Protein AF-A0A095C2I0-F1 (afdb_monomer_lite)

pLDDT: mean 87.04, std 10.96, range [41.22, 97.25]

Structure (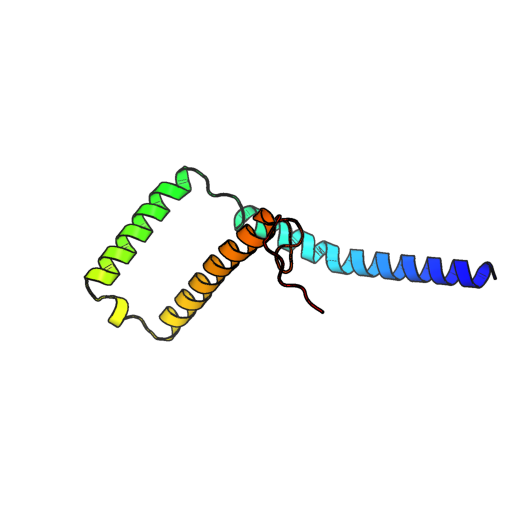mmCIF, N/CA/C/O backbone):
data_AF-A0A095C2I0-F1
#
_entry.id   AF-A0A095C2I0-F1
#
loop_
_atom_site.group_PDB
_atom_site.id
_atom_site.type_symbol
_atom_site.label_atom_id
_atom_site.label_alt_id
_atom_site.label_comp_id
_atom_site.label_asym_id
_atom_site.label_entity_id
_atom_site.label_seq_id
_atom_site.pdbx_PDB_ins_code
_atom_site.Cartn_x
_atom_site.Cartn_y
_atom_site.Cartn_z
_atom_site.occupancy
_atom_site.B_iso_or_equiv
_atom_site.auth_seq_id
_atom_site.auth_comp_id
_atom_site.auth_asym_id
_atom_site.auth_atom_id
_atom_site.pdbx_PDB_model_num
ATOM 1 N N . MET A 1 1 ? 21.362 -0.926 -45.936 1.00 62.47 1 MET A N 1
ATOM 2 C CA . MET A 1 1 ? 20.697 -1.674 -44.837 1.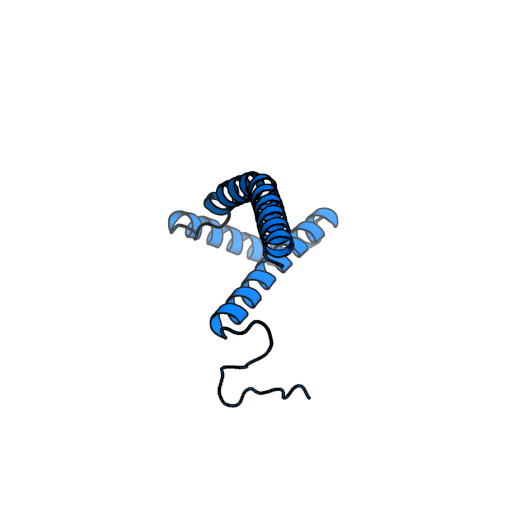00 62.47 1 MET A CA 1
ATOM 3 C C . MET A 1 1 ? 21.173 -1.184 -43.466 1.00 62.47 1 MET A C 1
ATOM 5 O O . MET A 1 1 ? 20.328 -0.921 -42.619 1.00 62.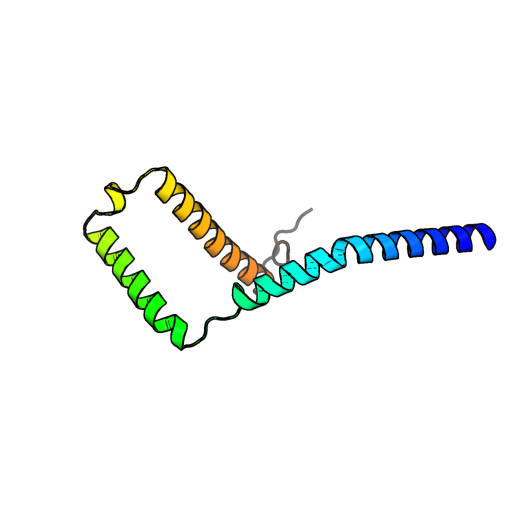47 1 MET A O 1
ATOM 9 N N . ALA A 1 2 ? 22.480 -0.952 -43.284 1.00 72.69 2 ALA A N 1
ATOM 10 C CA . ALA A 1 2 ? 23.064 -0.370 -42.069 1.00 72.69 2 ALA A CA 1
ATOM 11 C C . ALA A 1 2 ? 22.427 0.971 -41.630 1.00 72.69 2 ALA A C 1
ATOM 13 O O . ALA A 1 2 ? 22.101 1.123 -40.458 1.00 72.69 2 ALA A O 1
ATOM 14 N N . ASP A 1 3 ? 22.125 1.890 -42.557 1.00 80.25 3 ASP A N 1
ATOM 15 C CA . ASP A 1 3 ? 21.554 3.210 -42.212 1.00 80.25 3 ASP A CA 1
ATOM 16 C C . ASP A 1 3 ? 20.120 3.176 -41.668 1.00 80.25 3 ASP A C 1
ATOM 18 O O . ASP A 1 3 ? 19.700 4.057 -40.917 1.00 80.25 3 ASP A O 1
ATOM 22 N N . ARG A 1 4 ? 19.322 2.170 -42.050 1.00 81.94 4 ARG A N 1
ATOM 23 C CA . ARG A 1 4 ? 17.971 2.004 -41.487 1.00 81.94 4 ARG A CA 1
ATOM 24 C C . ARG A 1 4 ? 18.049 1.433 -40.074 1.00 81.94 4 ARG A C 1
ATOM 26 O O . ARG A 1 4 ? 17.312 1.881 -39.203 1.00 81.94 4 ARG A O 1
ATOM 33 N N . LEU A 1 5 ? 18.980 0.506 -39.846 1.00 86.44 5 LEU A N 1
ATOM 34 C CA . LEU A 1 5 ? 19.269 -0.063 -38.530 1.00 86.44 5 LEU A CA 1
ATOM 35 C C . LEU A 1 5 ? 19.747 1.009 -37.544 1.00 86.44 5 LEU A C 1
ATOM 37 O O . LEU A 1 5 ? 19.198 1.112 -36.450 1.00 86.44 5 LEU A O 1
ATOM 41 N N . THR A 1 6 ? 20.686 1.869 -37.942 1.00 86.50 6 THR A N 1
ATOM 42 C CA . THR A 1 6 ? 21.167 2.964 -37.082 1.00 86.50 6 THR A CA 1
ATOM 43 C C . THR A 1 6 ? 20.071 3.980 -36.765 1.00 86.50 6 THR A C 1
ATOM 45 O O . THR A 1 6 ? 19.982 4.446 -35.632 1.00 86.50 6 THR A O 1
ATOM 48 N N . ARG A 1 7 ? 19.169 4.286 -37.709 1.00 84.75 7 ARG A N 1
ATOM 49 C CA . ARG A 1 7 ? 17.996 5.141 -37.441 1.00 84.75 7 ARG A CA 1
ATOM 50 C C . ARG A 1 7 ? 17.033 4.525 -36.430 1.00 84.75 7 ARG A C 1
ATOM 52 O O . ARG A 1 7 ? 16.580 5.241 -35.544 1.00 84.75 7 ARG A O 1
ATOM 59 N N . VAL A 1 8 ? 16.738 3.230 -36.535 1.00 90.00 8 VAL A N 1
ATOM 60 C CA . VAL A 1 8 ? 15.871 2.533 -35.569 1.00 90.00 8 VAL A CA 1
ATOM 61 C C . VAL A 1 8 ? 16.514 2.510 -34.185 1.00 90.00 8 VAL A C 1
ATOM 63 O O . VAL A 1 8 ? 15.842 2.822 -33.208 1.00 90.00 8 VAL A O 1
ATOM 66 N N . ILE A 1 9 ? 17.817 2.236 -34.098 1.00 90.06 9 ILE A N 1
ATOM 67 C CA . ILE A 1 9 ? 18.562 2.267 -32.831 1.00 90.06 9 ILE A CA 1
ATOM 68 C C . ILE A 1 9 ? 18.540 3.677 -32.220 1.00 90.06 9 ILE A C 1
ATOM 70 O O . ILE A 1 9 ? 18.263 3.825 -31.032 1.00 90.06 9 ILE A O 1
ATOM 74 N N . ASN A 1 10 ? 18.746 4.717 -33.031 1.00 91.19 10 ASN A N 1
ATOM 75 C CA . ASN A 1 10 ? 18.705 6.110 -32.580 1.00 91.19 10 ASN A CA 1
ATOM 76 C C . ASN A 1 10 ? 17.297 6.581 -32.183 1.00 91.19 10 ASN A C 1
ATOM 78 O O . ASN A 1 10 ? 17.151 7.448 -31.327 1.00 91.19 10 ASN A O 1
ATOM 82 N N . LEU A 1 11 ? 16.248 6.046 -32.806 1.00 89.81 11 LEU A N 1
ATOM 83 C CA . LEU A 1 11 ? 14.868 6.310 -32.399 1.00 89.81 11 LEU A CA 1
ATOM 84 C C . LEU A 1 11 ? 14.533 5.575 -31.101 1.00 89.81 11 LEU A C 1
ATOM 86 O O . LEU A 1 11 ? 13.972 6.181 -30.195 1.00 89.81 11 LEU A O 1
ATOM 90 N N . ALA A 1 12 ? 14.933 4.310 -30.975 1.00 89.94 12 ALA A N 1
ATOM 91 C CA . ALA A 1 12 ? 14.749 3.528 -29.758 1.00 89.94 12 ALA A CA 1
ATOM 92 C C . ALA A 1 12 ? 15.474 4.162 -28.562 1.00 89.94 12 ALA A C 1
ATOM 94 O O . ALA A 1 12 ? 14.892 4.249 -27.483 1.00 89.94 12 ALA A O 1
ATOM 95 N N . SER A 1 13 ? 16.697 4.667 -28.755 1.00 89.06 13 SER A N 1
ATOM 96 C CA . SER A 1 13 ? 17.449 5.363 -27.704 1.00 89.06 13 SER A CA 1
ATOM 97 C C . SER A 1 13 ? 16.828 6.709 -27.318 1.00 89.06 13 SER A C 1
ATOM 99 O O . SER A 1 13 ? 16.822 7.070 -26.144 1.00 89.06 13 SER A O 1
ATOM 101 N N . LYS A 1 14 ? 16.243 7.443 -28.272 1.00 90.62 14 LYS A N 1
ATOM 102 C CA . LYS A 1 14 ? 15.495 8.676 -27.979 1.00 90.62 14 LYS A CA 1
ATOM 103 C C . LYS A 1 14 ? 14.200 8.402 -27.220 1.00 90.62 14 LYS A C 1
ATOM 105 O O . LYS A 1 14 ? 13.894 9.117 -26.272 1.00 90.62 14 LYS A O 1
ATOM 110 N N . VAL A 1 15 ? 13.456 7.366 -27.610 1.00 92.69 15 VAL A N 1
ATOM 111 C CA . VAL A 1 15 ? 12.221 6.967 -26.920 1.00 92.69 15 VAL A CA 1
ATOM 112 C C . VAL A 1 15 ? 12.534 6.464 -25.513 1.00 92.69 15 VAL A C 1
ATOM 114 O O . VAL A 1 15 ? 11.858 6.864 -24.570 1.00 92.69 15 VAL A O 1
ATOM 117 N N . SER A 1 16 ? 13.577 5.650 -25.335 1.00 89.94 16 SER A N 1
ATOM 118 C CA . SER A 1 16 ? 13.970 5.186 -24.003 1.00 89.94 16 SER A CA 1
ATOM 119 C C . SER A 1 16 ? 14.444 6.337 -23.116 1.00 89.94 16 SER A C 1
ATOM 121 O O . SER A 1 16 ? 14.025 6.413 -21.963 1.00 89.94 16 SER A O 1
ATOM 123 N N . ALA A 1 17 ? 15.232 7.275 -23.650 1.00 90.31 17 ALA A N 1
ATOM 124 C CA . ALA A 1 17 ? 15.639 8.474 -22.922 1.00 90.31 17 ALA A CA 1
ATOM 125 C C . ALA A 1 17 ? 14.430 9.325 -22.503 1.00 90.31 17 ALA A C 1
ATOM 127 O O . ALA A 1 17 ? 14.358 9.745 -21.351 1.00 90.31 17 ALA A O 1
ATOM 128 N N . PHE A 1 18 ? 13.453 9.512 -23.394 1.00 92.19 18 PHE A N 1
ATOM 129 C CA . PHE A 1 18 ? 12.219 10.238 -23.090 1.00 92.19 18 PHE A CA 1
ATOM 130 C C . PHE A 1 18 ? 11.394 9.546 -21.995 1.00 92.19 18 PHE A C 1
ATOM 132 O O . PHE A 1 18 ? 10.996 10.182 -21.022 1.00 92.19 18 PHE A O 1
ATOM 139 N N . VAL A 1 19 ? 11.198 8.227 -22.095 1.00 92.44 19 VAL A N 1
ATOM 140 C CA . VAL A 1 19 ? 10.485 7.449 -21.069 1.00 92.44 19 VAL A CA 1
ATOM 141 C C . VAL A 1 19 ? 11.198 7.542 -19.724 1.00 92.44 19 VAL A C 1
ATOM 143 O O . VAL A 1 19 ? 10.545 7.749 -18.703 1.00 92.44 19 VAL A O 1
ATOM 146 N N . ILE A 1 20 ? 12.527 7.425 -19.692 1.00 92.00 20 ILE A N 1
ATOM 147 C CA . ILE A 1 20 ? 13.300 7.550 -18.451 1.00 92.00 20 ILE A CA 1
ATO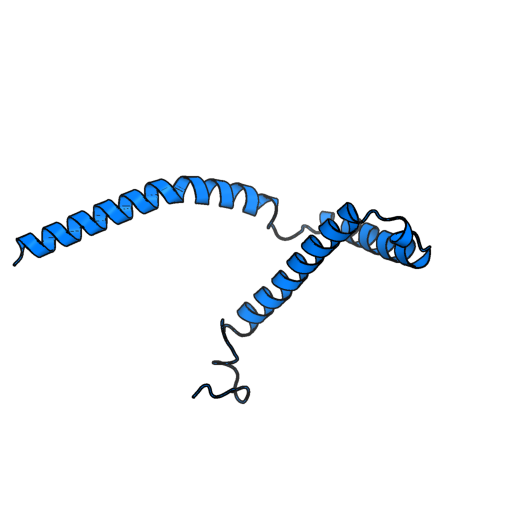M 148 C C . ILE A 1 20 ? 13.154 8.960 -17.868 1.00 92.00 20 ILE A C 1
ATOM 150 O O . ILE A 1 20 ? 12.923 9.091 -16.668 1.00 92.00 20 ILE A O 1
ATOM 154 N N . GLN A 1 21 ? 13.232 10.007 -18.692 1.00 91.88 21 GLN A N 1
ATOM 155 C CA . GLN A 1 21 ? 13.067 11.389 -18.233 1.00 91.88 21 GLN A CA 1
ATOM 156 C C . GLN A 1 21 ? 11.676 11.656 -17.641 1.00 91.88 21 GLN A C 1
ATOM 158 O O . GLN A 1 21 ? 11.581 12.302 -16.601 1.00 91.88 21 GLN A O 1
ATOM 163 N N . GLU A 1 22 ? 10.617 11.101 -18.232 1.00 92.69 22 GLU A N 1
ATOM 164 C CA . GLU A 1 22 ? 9.240 11.269 -17.746 1.00 92.69 22 GLU A CA 1
ATOM 165 C C . GLU A 1 22 ? 8.918 10.423 -16.506 1.00 92.69 22 GLU A C 1
ATOM 167 O O . GLU A 1 22 ? 8.199 10.856 -15.598 1.00 92.69 22 GLU A O 1
ATOM 172 N N . THR A 1 23 ? 9.429 9.191 -16.459 1.00 93.62 23 THR A N 1
ATOM 173 C CA . THR A 1 23 ? 9.137 8.238 -15.376 1.00 93.62 23 THR A CA 1
ATOM 174 C C . THR A 1 23 ? 10.002 8.466 -14.145 1.00 93.62 23 THR A C 1
ATOM 176 O O . THR A 1 23 ? 9.506 8.308 -13.029 1.00 93.62 23 THR A O 1
ATOM 179 N N . SER A 1 24 ? 11.258 8.889 -14.313 1.00 92.69 24 SER A N 1
ATOM 180 C CA . SER A 1 24 ? 12.205 9.115 -13.216 1.00 92.69 24 SER A CA 1
ATOM 181 C C . SER A 1 24 ? 11.645 10.000 -12.090 1.00 92.69 24 SER A C 1
ATOM 183 O O . SER A 1 24 ? 11.590 9.527 -10.951 1.00 92.69 24 SER A O 1
ATOM 185 N N . PRO A 1 25 ? 11.119 11.219 -12.342 1.00 94.06 25 PRO A N 1
ATOM 186 C CA . PRO A 1 25 ? 10.591 12.061 -11.267 1.00 94.06 25 PRO A CA 1
ATOM 187 C C . PRO A 1 25 ? 9.365 11.448 -10.573 1.00 94.06 25 PRO A C 1
ATOM 189 O O . PRO A 1 25 ? 9.168 11.651 -9.375 1.00 94.06 25 PRO A O 1
ATOM 192 N N . ARG A 1 26 ? 8.548 10.668 -11.293 1.00 93.81 26 ARG A N 1
ATOM 193 C CA . ARG A 1 26 ? 7.366 9.992 -10.729 1.00 93.81 26 ARG A CA 1
ATOM 194 C C . ARG A 1 26 ? 7.773 8.822 -9.837 1.00 93.81 26 ARG A C 1
ATOM 196 O O . ARG A 1 26 ? 7.211 8.659 -8.759 1.00 93.81 26 ARG A O 1
ATOM 203 N N . LEU A 1 27 ? 8.782 8.057 -10.250 1.00 93.50 27 LEU A N 1
ATOM 204 C CA . LEU A 1 27 ? 9.344 6.959 -9.464 1.00 93.50 27 LEU A CA 1
ATOM 205 C C . LEU A 1 27 ? 10.068 7.460 -8.214 1.00 93.50 27 LEU A C 1
ATOM 207 O O . LEU A 1 27 ? 9.966 6.822 -7.169 1.00 93.50 27 LEU A O 1
ATOM 211 N N . ILE A 1 28 ? 10.757 8.602 -8.291 1.00 94.81 28 ILE A N 1
ATOM 212 C CA . ILE A 1 28 ? 11.390 9.228 -7.122 1.00 94.81 28 ILE A CA 1
ATOM 213 C C . ILE A 1 28 ? 10.326 9.607 -6.089 1.00 94.81 28 ILE A C 1
ATOM 215 O O . ILE A 1 28 ? 10.444 9.200 -4.935 1.00 94.81 28 ILE A O 1
ATOM 219 N N . LYS A 1 29 ? 9.254 10.292 -6.512 1.00 94.94 29 LYS A N 1
ATOM 220 C CA . LYS A 1 29 ? 8.130 10.633 -5.624 1.00 94.94 29 LYS A CA 1
ATOM 221 C C . LYS A 1 29 ? 7.450 9.391 -5.052 1.00 94.94 29 LYS A C 1
ATOM 223 O O . LYS A 1 29 ? 7.215 9.319 -3.853 1.00 94.94 29 LYS A O 1
ATOM 228 N N . PHE A 1 30 ? 7.179 8.388 -5.889 1.00 93.44 30 PHE A N 1
ATOM 229 C CA . PHE A 1 30 ? 6.618 7.117 -5.427 1.00 93.44 30 PHE A CA 1
ATOM 230 C C . PHE A 1 30 ? 7.508 6.469 -4.363 1.00 93.44 30 PHE A C 1
ATOM 232 O O . PHE A 1 30 ? 7.014 6.049 -3.324 1.00 93.44 30 PHE A O 1
ATOM 239 N N . ARG A 1 31 ? 8.825 6.426 -4.590 1.00 94.38 31 ARG A N 1
ATOM 240 C CA . ARG A 1 31 ? 9.788 5.854 -3.645 1.00 94.38 31 ARG A CA 1
ATOM 241 C C . ARG A 1 31 ? 9.828 6.620 -2.324 1.00 94.38 31 ARG A C 1
ATOM 243 O O . ARG A 1 31 ? 9.993 5.991 -1.282 1.00 94.38 31 ARG A O 1
ATOM 250 N N . GLU A 1 32 ? 9.712 7.942 -2.366 1.00 94.69 32 GLU A N 1
ATOM 251 C CA . GLU A 1 32 ? 9.673 8.791 -1.176 1.00 94.69 32 GLU A CA 1
ATOM 252 C C . GLU A 1 32 ? 8.478 8.438 -0.281 1.00 94.69 32 GLU A C 1
ATOM 254 O O . GLU A 1 32 ? 8.681 8.081 0.881 1.00 94.69 32 GLU A O 1
ATOM 259 N N . TYR A 1 33 ? 7.262 8.415 -0.837 1.00 94.81 33 TYR A N 1
ATOM 260 C CA . TYR A 1 33 ? 6.053 8.048 -0.088 1.00 94.81 33 TYR A CA 1
ATOM 261 C C . TYR A 1 33 ? 6.046 6.574 0.324 1.00 94.81 33 TYR A C 1
ATOM 263 O O . TYR A 1 33 ? 5.809 6.257 1.489 1.00 94.81 33 TYR A O 1
ATOM 271 N N . ALA A 1 34 ? 6.417 5.666 -0.585 1.00 92.69 34 ALA A N 1
ATOM 272 C CA . ALA A 1 34 ? 6.487 4.235 -0.299 1.00 92.69 34 ALA A CA 1
ATOM 273 C C . ALA A 1 34 ? 7.439 3.921 0.865 1.00 92.69 34 ALA A C 1
ATOM 275 O O . ALA A 1 34 ? 7.185 3.005 1.643 1.00 92.69 34 ALA A O 1
ATOM 276 N N . ARG A 1 35 ? 8.525 4.687 1.030 1.00 91.50 35 ARG A N 1
ATOM 277 C CA . ARG A 1 35 ? 9.471 4.488 2.136 1.00 91.50 35 ARG A CA 1
ATOM 278 C C . ARG A 1 35 ? 8.868 4.811 3.503 1.00 91.50 35 ARG A C 1
ATOM 280 O O . ARG A 1 35 ? 9.314 4.240 4.495 1.00 91.50 35 ARG A O 1
ATOM 287 N N . VAL A 1 36 ? 7.912 5.731 3.569 1.00 91.00 36 VAL A N 1
ATOM 288 C CA . VAL A 1 36 ? 7.290 6.149 4.831 1.00 91.00 36 VAL A CA 1
ATOM 289 C C . VAL A 1 36 ? 6.018 5.350 5.102 1.00 91.00 36 VAL A C 1
ATOM 291 O O . VAL A 1 36 ? 5.828 4.894 6.228 1.00 91.00 36 VAL A O 1
ATOM 294 N N . GLU A 1 37 ? 5.190 5.141 4.081 1.00 91.12 37 GLU A N 1
ATOM 295 C CA . GLU A 1 37 ? 3.851 4.553 4.218 1.00 91.12 37 GLU A CA 1
ATOM 296 C C . GLU A 1 37 ? 3.846 3.028 4.074 1.00 91.12 37 GLU A C 1
ATOM 298 O O . GLU A 1 37 ? 3.132 2.345 4.800 1.00 91.12 37 GLU A O 1
ATOM 303 N N . LEU A 1 38 ? 4.681 2.474 3.186 1.00 90.31 38 LEU A N 1
ATOM 304 C CA . LEU A 1 38 ? 4.754 1.029 2.918 1.00 90.31 38 LEU A CA 1
ATOM 305 C C . LEU A 1 38 ? 5.919 0.350 3.652 1.00 90.31 38 LEU A C 1
ATOM 307 O O . LEU A 1 38 ? 6.292 -0.782 3.330 1.00 90.31 38 LEU A O 1
ATOM 311 N N . ARG A 1 39 ? 6.530 1.030 4.631 1.00 91.12 39 ARG A N 1
ATOM 312 C CA . ARG A 1 39 ? 7.551 0.402 5.476 1.00 91.12 39 ARG A CA 1
ATOM 313 C C . ARG A 1 39 ? 6.918 -0.715 6.307 1.00 91.12 39 ARG A C 1
ATOM 315 O O . ARG A 1 39 ? 5.787 -0.562 6.772 1.00 91.12 39 ARG A O 1
ATOM 322 N N . PRO A 1 40 ? 7.651 -1.803 6.583 1.00 88.06 40 PRO A N 1
ATOM 323 C CA . PRO A 1 40 ? 7.198 -2.748 7.586 1.00 88.06 40 PRO A CA 1
ATOM 324 C C . PRO A 1 40 ? 7.024 -2.020 8.933 1.00 88.06 40 PRO A C 1
ATOM 326 O O . PRO A 1 40 ? 7.836 -1.147 9.279 1.00 88.06 40 PRO A O 1
ATOM 329 N N . PRO A 1 41 ? 5.960 -2.338 9.687 1.00 88.12 41 PRO A N 1
ATOM 330 C CA . PRO A 1 41 ? 5.709 -1.718 10.978 1.00 88.12 41 PRO A CA 1
ATOM 331 C C . PRO A 1 41 ? 6.833 -2.060 11.959 1.00 88.12 41 PRO A C 1
ATOM 333 O O . PRO A 1 41 ? 7.357 -3.177 11.974 1.00 88.12 41 PRO A O 1
ATOM 336 N N . THR A 1 42 ? 7.186 -1.099 12.807 1.00 89.38 42 THR A N 1
ATOM 337 C CA . THR A 1 42 ? 8.137 -1.320 13.901 1.00 89.38 42 THR A CA 1
ATOM 338 C C . THR A 1 42 ? 7.374 -1.867 15.108 1.00 89.38 42 THR A C 1
ATOM 340 O O . THR A 1 42 ? 6.176 -1.637 15.248 1.00 89.38 42 THR A O 1
ATOM 343 N N . GLN A 1 43 ? 8.042 -2.551 16.041 1.00 86.69 43 GLN A N 1
ATOM 344 C CA . GLN A 1 43 ? 7.398 -3.055 17.267 1.00 86.69 43 GLN A CA 1
ATOM 345 C C . GLN A 1 43 ? 6.663 -1.965 18.071 1.00 86.69 43 GLN A C 1
ATOM 347 O O . GLN A 1 43 ? 5.652 -2.245 18.712 1.00 86.69 43 GLN A O 1
ATOM 352 N N . ALA A 1 44 ? 7.139 -0.717 18.006 1.00 89.12 44 ALA A N 1
ATOM 353 C CA . ALA A 1 44 ? 6.480 0.433 18.619 1.00 89.12 44 ALA A CA 1
ATOM 354 C C . ALA A 1 44 ? 5.092 0.728 18.015 1.00 89.12 44 ALA A C 1
ATOM 356 O O . ALA A 1 44 ? 4.208 1.184 18.734 1.00 89.12 44 ALA A O 1
ATOM 357 N N . ASP A 1 45 ? 4.884 0.410 16.735 1.00 89.44 45 ASP A N 1
ATOM 358 C CA . ASP A 1 45 ? 3.629 0.635 16.010 1.00 89.44 45 ASP A CA 1
ATOM 359 C C . ASP A 1 45 ? 2.583 -0.463 16.310 1.00 89.44 45 ASP A C 1
ATOM 361 O O . ASP A 1 45 ? 1.385 -0.267 16.111 1.00 89.44 45 ASP A O 1
ATOM 365 N N . LEU A 1 46 ? 3.008 -1.622 16.834 1.00 90.81 46 LEU A N 1
ATOM 366 C CA . LEU A 1 46 ? 2.116 -2.762 17.087 1.00 90.81 46 LEU A CA 1
ATOM 367 C C . LEU A 1 46 ? 1.185 -2.539 18.281 1.00 90.81 46 LEU A C 1
ATOM 369 O O . LEU A 1 46 ? -0.002 -2.850 18.201 1.00 90.81 46 LEU A O 1
ATOM 373 N N . LYS A 1 47 ? 1.705 -1.994 19.387 1.00 91.38 47 LYS A N 1
ATOM 374 C CA . LYS A 1 47 ? 0.900 -1.708 20.587 1.00 91.38 47 LYS A CA 1
ATOM 375 C C . LYS A 1 47 ? -0.311 -0.810 20.280 1.00 91.38 47 LYS A C 1
ATOM 377 O O . LYS A 1 47 ? -1.430 -1.247 20.550 1.00 91.38 47 LYS A O 1
ATOM 382 N N . PRO A 1 48 ? -0.143 0.380 19.664 1.00 92.94 48 PRO A N 1
ATOM 383 C CA . PRO A 1 48 ? -1.281 1.238 19.353 1.00 92.94 48 PRO A CA 1
ATOM 384 C C . PRO A 1 48 ? -2.241 0.600 18.339 1.00 92.94 48 PRO A C 1
ATOM 386 O O . PRO A 1 48 ? -3.450 0.789 18.459 1.00 92.94 48 PRO A O 1
ATOM 389 N N . ALA A 1 49 ? -1.748 -0.201 17.387 1.00 91.81 49 ALA A N 1
ATOM 390 C CA . ALA A 1 49 ? -2.609 -0.905 16.433 1.00 91.81 49 ALA A CA 1
ATOM 391 C C . ALA A 1 49 ? -3.544 -1.919 17.123 1.00 91.81 49 ALA A C 1
ATOM 393 O O . ALA A 1 49 ? -4.740 -1.968 16.829 1.00 91.81 49 ALA A O 1
ATOM 394 N N . VAL A 1 50 ? -3.032 -2.693 18.087 1.00 92.94 50 VAL A N 1
ATOM 395 C CA . VAL A 1 50 ? -3.839 -3.659 18.861 1.00 92.94 50 VAL A CA 1
ATOM 396 C C . VAL A 1 50 ? -4.873 -2.948 19.739 1.00 92.94 50 VAL A C 1
ATOM 398 O O . VAL A 1 50 ? -6.026 -3.384 19.836 1.00 92.94 50 VAL A O 1
ATOM 401 N N . GLU A 1 51 ? -4.498 -1.826 20.351 1.00 94.44 51 GLU A N 1
ATOM 402 C CA . GLU A 1 51 ? -5.429 -1.006 21.131 1.00 94.44 51 GLU A CA 1
ATOM 403 C C . GLU A 1 51 ? -6.565 -0.448 20.261 1.00 94.44 51 GLU A C 1
ATOM 405 O O . GLU A 1 51 ? -7.732 -0.493 20.659 1.00 94.44 51 GLU A O 1
ATOM 410 N N . GLN A 1 52 ? -6.253 0.038 19.056 1.00 92.31 52 GLN A N 1
ATOM 411 C CA . GLN A 1 52 ? -7.254 0.511 18.095 1.00 92.31 52 GLN A CA 1
ATOM 412 C C . GLN A 1 52 ? -8.189 -0.615 17.638 1.00 92.31 52 GLN A C 1
ATOM 41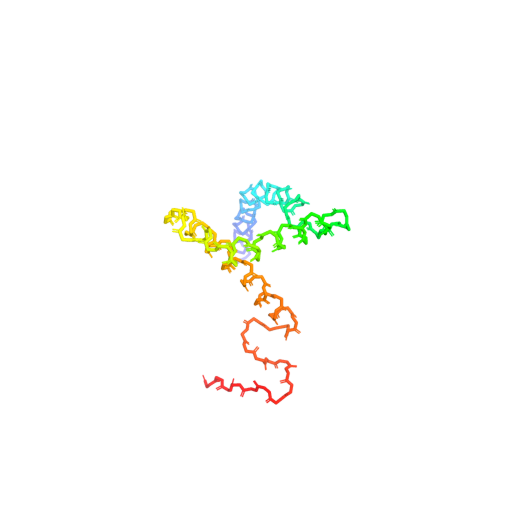4 O O . GLN A 1 52 ? -9.408 -0.429 17.630 1.00 92.31 52 GLN A O 1
ATOM 419 N N . ALA A 1 53 ? -7.651 -1.801 17.343 1.00 92.44 53 ALA A N 1
ATOM 420 C CA . ALA A 1 53 ? -8.457 -2.971 16.997 1.00 92.44 53 ALA A CA 1
ATOM 421 C C . ALA A 1 53 ? -9.424 -3.355 18.132 1.00 92.44 53 ALA A C 1
ATOM 423 O O . ALA A 1 53 ? -10.604 -3.622 17.899 1.00 92.44 53 ALA A O 1
ATOM 424 N N . THR A 1 54 ? -8.958 -3.300 19.381 1.00 94.38 54 THR A N 1
ATOM 425 C CA . THR A 1 54 ? -9.794 -3.584 20.558 1.00 94.38 54 THR A CA 1
ATOM 426 C C . THR A 1 54 ? -10.929 -2.566 20.700 1.00 94.38 54 THR A C 1
ATOM 428 O O . THR A 1 54 ? -12.077 -2.943 20.948 1.00 94.38 54 THR A O 1
ATOM 431 N N . LYS A 1 55 ? -10.649 -1.275 20.475 1.00 93.12 55 LYS A N 1
ATOM 432 C CA . LYS A 1 55 ? -11.673 -0.216 20.479 1.00 93.12 55 LYS A CA 1
ATOM 433 C C . LYS A 1 55 ? -12.731 -0.431 19.397 1.00 93.12 55 LYS A C 1
ATOM 435 O O . LYS A 1 55 ? -13.912 -0.252 19.687 1.00 93.12 55 LYS A O 1
ATOM 440 N N . LEU A 1 56 ? -12.338 -0.861 18.195 1.00 91.50 56 LEU A N 1
ATOM 441 C CA . LEU A 1 56 ? -13.276 -1.196 17.115 1.00 91.50 56 LEU A CA 1
ATOM 442 C C . LEU A 1 56 ? -14.223 -2.335 17.516 1.00 91.50 56 LEU A C 1
ATOM 444 O O . LEU A 1 56 ? -15.430 -2.233 17.301 1.00 91.50 56 LEU A O 1
ATOM 448 N N . ILE A 1 57 ? -13.709 -3.380 18.172 1.00 93.19 57 ILE A N 1
ATOM 449 C CA . ILE A 1 57 ? -14.535 -4.488 18.681 1.00 93.19 57 ILE A CA 1
ATOM 450 C C . ILE A 1 57 ? -15.528 -3.986 19.738 1.00 93.19 57 ILE A C 1
ATOM 452 O O . ILE A 1 57 ? -16.705 -4.350 19.708 1.00 93.19 57 ILE A O 1
ATOM 456 N N . CYS A 1 58 ? -15.083 -3.135 20.664 1.00 93.00 58 CYS A N 1
ATOM 457 C CA . CYS A 1 58 ? -15.964 -2.534 21.666 1.00 93.00 58 CYS A CA 1
ATOM 458 C C . CYS A 1 58 ? -17.042 -1.641 21.030 1.00 93.00 58 CYS A C 1
ATOM 460 O O . CYS A 1 58 ? -18.204 -1.739 21.418 1.00 93.00 58 CYS A O 1
ATOM 462 N N . ALA A 1 59 ? -16.689 -0.829 20.028 1.00 89.38 59 ALA A N 1
ATOM 463 C CA . ALA A 1 59 ? -17.625 0.019 19.284 1.00 89.38 59 ALA A CA 1
ATOM 464 C C . ALA A 1 59 ? -18.653 -0.799 18.482 1.00 89.38 59 ALA A C 1
ATOM 466 O O . ALA A 1 59 ? -19.820 -0.417 18.363 1.00 89.38 59 ALA A O 1
ATOM 467 N N . PHE A 1 60 ? -18.240 -1.955 17.962 1.00 90.50 60 PHE A N 1
ATOM 468 C CA . PHE A 1 60 ? -19.147 -2.897 17.320 1.00 90.50 60 PHE A CA 1
ATOM 469 C C . PHE A 1 60 ? -20.144 -3.483 18.330 1.00 90.50 60 PHE A C 1
ATOM 471 O O . PHE A 1 60 ? -21.354 -3.440 18.097 1.00 90.50 60 PHE A O 1
ATOM 478 N N . LYS A 1 61 ? -19.651 -3.948 19.489 1.00 93.12 61 LYS A N 1
ATOM 479 C CA . LYS A 1 61 ? -20.480 -4.494 20.580 1.00 93.12 61 LYS A CA 1
ATOM 480 C C . LYS A 1 61 ? -21.456 -3.470 21.161 1.00 93.12 61 LYS A C 1
ATOM 482 O O . LYS A 1 61 ? -22.582 -3.834 21.483 1.00 93.12 61 LYS A O 1
ATOM 487 N N . SER A 1 62 ? -21.048 -2.208 21.284 1.00 92.00 62 SER A N 1
ATOM 488 C CA . SER A 1 62 ? -21.901 -1.134 21.809 1.00 92.00 62 SER A CA 1
ATOM 489 C C . SER A 1 62 ? -22.952 -0.634 20.812 1.00 92.00 62 SER A C 1
ATOM 491 O O . SER A 1 62 ? -23.810 0.162 21.182 1.00 92.00 62 SER A O 1
ATOM 493 N N . GLY A 1 63 ? -22.909 -1.079 19.550 1.00 87.88 63 GLY A N 1
ATOM 494 C CA . GLY A 1 63 ? -23.848 -0.641 18.515 1.00 87.88 63 GLY A CA 1
ATOM 495 C C . GLY A 1 63 ? -23.520 0.718 17.889 1.00 87.88 63 GLY A C 1
ATOM 496 O O . GLY A 1 63 ? -24.308 1.215 17.085 1.00 87.88 63 GLY A O 1
ATOM 497 N N . ALA A 1 64 ? -22.358 1.305 18.198 1.00 86.19 64 ALA A N 1
ATOM 498 C CA . ALA A 1 64 ? -21.950 2.624 17.704 1.00 86.19 64 ALA A CA 1
ATOM 499 C C . ALA A 1 64 ? -21.788 2.687 16.172 1.00 86.19 64 ALA A C 1
ATOM 501 O O . ALA A 1 64 ? -21.902 3.757 15.581 1.00 86.19 64 ALA A O 1
ATOM 502 N N . TRP A 1 65 ? -21.596 1.538 15.517 1.00 84.06 65 TRP A N 1
ATOM 503 C CA . TRP A 1 65 ? -21.525 1.411 14.056 1.00 84.06 65 TRP A CA 1
ATOM 504 C C . TRP A 1 65 ? -22.791 1.889 13.329 1.00 84.06 65 TRP A C 1
ATOM 506 O O . TRP A 1 65 ? -22.716 2.265 12.163 1.00 84.06 65 TRP A O 1
ATOM 516 N N . LYS A 1 66 ? -23.943 1.925 14.011 1.00 87.19 66 LYS A N 1
ATOM 517 C CA . LYS A 1 66 ? -25.209 2.418 13.442 1.00 87.19 66 LYS A CA 1
ATOM 518 C C . LYS A 1 66 ? -25.259 3.940 13.288 1.00 87.19 66 LYS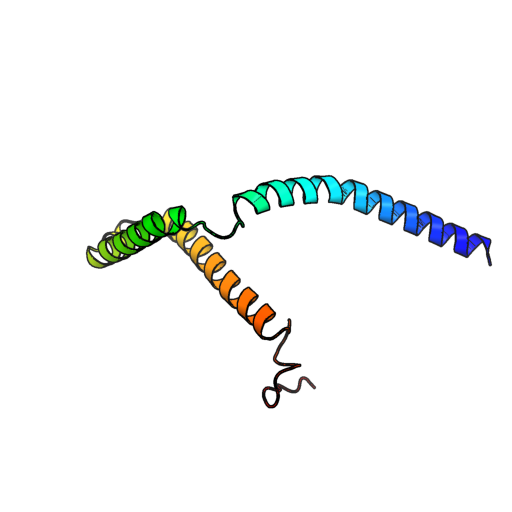 A C 1
ATOM 520 O O . LYS A 1 66 ? -26.081 4.436 12.529 1.00 87.19 66 LYS A O 1
ATOM 525 N N . ASN A 1 67 ? -24.391 4.666 13.992 1.00 90.88 67 ASN A N 1
ATOM 526 C CA . ASN A 1 67 ? -24.334 6.129 13.957 1.00 90.88 67 ASN A CA 1
ATOM 527 C C . ASN A 1 67 ? -23.339 6.660 12.909 1.00 90.88 67 ASN A C 1
ATOM 529 O O . ASN A 1 67 ? -23.127 7.867 12.828 1.00 90.88 67 ASN A O 1
ATOM 533 N N . VAL A 1 68 ? -22.699 5.776 12.136 1.00 90.00 68 VAL A N 1
ATOM 534 C CA . VAL A 1 68 ? -21.688 6.142 11.136 1.00 90.00 68 VAL A CA 1
ATOM 535 C C . VAL A 1 68 ? -22.372 6.673 9.879 1.00 90.00 68 VAL A C 1
ATOM 537 O O . VAL A 1 68 ? -23.321 6.072 9.370 1.00 90.00 68 VAL A O 1
ATOM 540 N N . SER A 1 69 ? -21.883 7.795 9.353 1.00 94.00 69 SER A N 1
ATOM 541 C CA . SER A 1 69 ? -22.418 8.359 8.113 1.00 94.00 69 SER A CA 1
ATOM 542 C C . SER A 1 69 ? -22.048 7.495 6.899 1.00 94.00 69 SER A C 1
ATOM 544 O O . SER A 1 69 ? -21.018 6.822 6.877 1.00 94.00 69 SER A O 1
ATOM 546 N N . VAL A 1 70 ? -22.853 7.546 5.832 1.00 93.69 70 VAL A N 1
ATOM 547 C CA . VAL A 1 70 ? -22.596 6.764 4.602 1.00 93.69 70 VAL A CA 1
ATOM 548 C C . VAL A 1 70 ? -21.217 7.071 4.010 1.00 93.69 70 VAL A C 1
ATOM 550 O O . VAL A 1 70 ? -20.523 6.169 3.548 1.00 93.69 70 VAL A O 1
ATOM 553 N N . LYS A 1 71 ? -20.791 8.338 4.065 1.00 94.06 71 LYS A N 1
ATOM 554 C CA . LYS A 1 71 ? -19.480 8.768 3.569 1.00 94.06 71 LYS A CA 1
ATOM 555 C C . LYS A 1 71 ? -18.339 8.099 4.339 1.00 94.06 71 LYS A C 1
ATOM 557 O O . LYS A 1 71 ? -17.405 7.598 3.723 1.00 94.06 71 LYS A O 1
ATOM 562 N N . GLU A 1 72 ? -18.422 8.070 5.666 1.00 92.88 72 GLU A N 1
ATOM 563 C CA . GLU A 1 72 ? -17.415 7.428 6.520 1.00 92.88 72 GLU A CA 1
ATOM 564 C C . GLU A 1 72 ? -17.413 5.911 6.337 1.00 92.88 72 GLU A C 1
ATOM 566 O O . GLU A 1 72 ? -16.351 5.306 6.189 1.00 92.88 72 GLU A O 1
ATOM 571 N N . GLY A 1 73 ? -18.598 5.298 6.279 1.00 92.62 73 GLY A N 1
ATOM 572 C CA . GLY A 1 73 ? -18.739 3.868 6.019 1.00 92.62 73 GLY A CA 1
ATOM 573 C C . GLY A 1 73 ? -18.099 3.457 4.692 1.00 92.62 73 GLY A C 1
ATOM 574 O O . GLY A 1 73 ? -17.385 2.458 4.639 1.00 92.62 73 GLY A O 1
ATOM 575 N N . LEU A 1 74 ? -18.286 4.258 3.639 1.00 95.75 74 LEU A N 1
ATOM 576 C CA . LEU A 1 74 ? -17.718 3.985 2.320 1.00 95.75 74 LEU A CA 1
ATOM 577 C C . LEU A 1 74 ? -16.191 4.120 2.301 1.00 95.75 74 LEU A C 1
ATOM 579 O O . LEU A 1 74 ? -15.519 3.258 1.740 1.00 95.75 74 LEU A O 1
ATOM 583 N N . VAL A 1 75 ? -15.630 5.146 2.947 1.00 96.00 75 VAL A N 1
ATOM 584 C CA . VAL A 1 75 ? -14.168 5.289 3.070 1.00 96.00 75 VAL A CA 1
ATOM 585 C C . VAL A 1 75 ? -13.572 4.092 3.814 1.00 96.00 75 VAL A C 1
ATOM 587 O O . VAL A 1 75 ? -12.620 3.481 3.330 1.00 96.00 75 VAL A O 1
ATOM 590 N N . ASN A 1 76 ? -14.178 3.693 4.935 1.00 93.25 76 ASN A N 1
ATOM 591 C CA . ASN A 1 76 ? -13.726 2.531 5.702 1.00 93.25 76 ASN A CA 1
ATOM 592 C C . ASN A 1 76 ? -13.834 1.227 4.896 1.00 93.25 76 ASN A C 1
ATOM 594 O O . ASN A 1 76 ? -12.960 0.365 4.995 1.00 93.25 76 ASN A O 1
ATOM 598 N N . ALA A 1 77 ? -14.871 1.085 4.067 1.00 94.06 77 ALA A N 1
ATOM 599 C CA . ALA A 1 77 ? -15.034 -0.071 3.191 1.00 94.06 77 ALA A CA 1
ATOM 600 C C . ALA A 1 77 ? -13.940 -0.140 2.113 1.00 94.06 77 ALA A C 1
ATOM 602 O O . ALA A 1 77 ? -13.395 -1.217 1.881 1.00 94.06 77 ALA A O 1
ATOM 603 N N . VAL A 1 78 ? -13.575 0.991 1.496 1.00 97.25 78 VAL A N 1
ATOM 604 C CA . VAL A 1 78 ? -12.493 1.045 0.495 1.00 97.25 78 VAL A CA 1
ATOM 605 C C . VAL A 1 78 ? -11.147 0.674 1.118 1.00 97.25 78 VAL A C 1
ATOM 607 O O . VAL A 1 78 ? -10.441 -0.165 0.565 1.00 97.25 78 VAL A O 1
ATOM 610 N N . VAL A 1 79 ? -10.824 1.214 2.298 1.00 95.00 79 VAL A N 1
ATOM 611 C CA . VAL A 1 79 ? -9.597 0.845 3.029 1.00 95.00 79 VAL A CA 1
ATOM 612 C C . VAL A 1 79 ? -9.608 -0.642 3.404 1.00 95.00 79 VAL A C 1
ATOM 614 O O . VAL A 1 79 ? -8.605 -1.335 3.256 1.00 95.00 79 VAL A O 1
ATOM 617 N N . THR A 1 80 ? -10.756 -1.177 3.829 1.00 94.44 80 THR A N 1
ATOM 618 C CA . THR A 1 80 ? -10.893 -2.615 4.122 1.00 94.44 80 THR A CA 1
ATOM 619 C C . THR A 1 80 ? -10.639 -3.464 2.873 1.00 94.44 80 THR A C 1
ATOM 621 O O . THR A 1 80 ? -9.929 -4.467 2.944 1.00 94.44 80 THR A O 1
ATOM 624 N N . ALA A 1 81 ? -11.175 -3.058 1.720 1.00 96.56 81 ALA A N 1
ATOM 625 C CA . ALA A 1 81 ? -10.938 -3.739 0.451 1.00 96.56 81 ALA A CA 1
ATOM 626 C C . ALA A 1 81 ? -9.457 -3.689 0.038 1.00 96.56 81 ALA A C 1
ATOM 628 O O . ALA A 1 81 ? -8.919 -4.700 -0.410 1.00 96.56 81 ALA A O 1
ATOM 629 N N . GLU A 1 82 ? -8.776 -2.561 0.243 1.00 95.38 82 GLU A N 1
ATOM 630 C CA . GLU A 1 82 ? -7.336 -2.431 -0.008 1.00 95.38 82 GLU A CA 1
ATOM 631 C C . GLU A 1 82 ? -6.515 -3.430 0.825 1.00 95.38 82 GLU A C 1
ATOM 633 O O . GLU A 1 82 ? -5.669 -4.145 0.283 1.00 95.38 82 GLU A O 1
ATOM 638 N N . VAL A 1 83 ? -6.799 -3.548 2.127 1.00 93.56 83 VAL A N 1
ATOM 639 C CA . VAL A 1 83 ? -6.114 -4.505 3.015 1.00 93.56 83 VAL A CA 1
ATOM 640 C C . VAL A 1 83 ? -6.341 -5.955 2.562 1.00 93.56 83 VAL A C 1
ATOM 642 O O . VAL A 1 83 ? -5.414 -6.768 2.601 1.00 93.56 83 VAL A O 1
ATOM 645 N N . LEU A 1 84 ? -7.538 -6.290 2.071 1.00 94.62 84 LEU A N 1
ATOM 646 C CA . LEU A 1 84 ? -7.816 -7.613 1.495 1.00 94.62 84 LEU A CA 1
ATOM 647 C C . LEU A 1 84 ? -7.037 -7.855 0.192 1.00 94.62 84 LEU A C 1
ATOM 649 O O . LEU A 1 84 ? -6.522 -8.953 -0.019 1.00 94.62 84 LEU A O 1
ATOM 653 N N . CYS A 1 85 ? -6.883 -6.845 -0.664 1.00 94.81 85 CYS A N 1
ATOM 654 C CA . CYS A 1 85 ? -6.054 -6.951 -1.868 1.00 94.81 85 CYS A CA 1
ATOM 655 C C . CYS A 1 85 ? -4.587 -7.272 -1.536 1.00 94.81 85 CYS A C 1
ATOM 657 O O . CYS A 1 85 ? -3.966 -8.081 -2.231 1.00 94.81 85 CYS A O 1
ATOM 659 N N . TRP A 1 86 ? -4.043 -6.722 -0.445 1.00 91.69 86 TRP A N 1
ATOM 660 C CA . TRP A 1 86 ? -2.692 -7.058 0.024 1.00 91.69 86 TRP A CA 1
ATOM 661 C C . TRP A 1 86 ? -2.536 -8.534 0.412 1.00 91.69 86 TRP A C 1
ATOM 663 O O . TRP A 1 86 ? -1.485 -9.125 0.148 1.00 91.69 86 TRP A O 1
ATOM 673 N N . PHE A 1 87 ? -3.581 -9.161 0.960 1.00 91.88 87 PHE A N 1
ATOM 674 C CA . PHE A 1 87 ? -3.584 -10.603 1.219 1.00 91.88 87 PHE A CA 1
ATOM 675 C C . PHE A 1 87 ? -3.462 -11.414 -0.082 1.00 91.88 87 PHE A C 1
ATOM 677 O O . PHE A 1 87 ? -2.607 -12.298 -0.177 1.00 91.88 87 PHE A O 1
ATOM 684 N N . PHE A 1 88 ? -4.241 -11.075 -1.116 1.00 90.62 88 PHE A N 1
ATOM 685 C CA . PHE A 1 88 ? -4.165 -11.753 -2.417 1.00 90.62 88 PHE A CA 1
ATOM 686 C C . PHE A 1 88 ? -2.813 -11.552 -3.109 1.00 90.62 88 PHE A C 1
ATOM 688 O O . PHE A 1 88 ? -2.262 -12.503 -3.663 1.00 90.62 88 PHE A O 1
ATOM 695 N N . MET A 1 89 ? -2.229 -10.354 -3.023 1.00 91.62 89 MET A N 1
ATOM 696 C CA . MET A 1 89 ? -0.864 -10.102 -3.504 1.00 91.62 89 MET A CA 1
ATOM 697 C C . MET A 1 89 ? 0.159 -11.004 -2.796 1.00 91.62 89 MET A C 1
ATOM 699 O O . MET A 1 89 ? 1.031 -11.584 -3.447 1.00 91.62 89 MET A O 1
ATOM 703 N N . GLY A 1 90 ? 0.022 -11.191 -1.480 1.00 90.69 90 GLY A N 1
ATOM 704 C CA . GLY A 1 90 ? 0.829 -12.143 -0.714 1.00 90.69 90 GLY A CA 1
ATOM 705 C C . GLY A 1 90 ? 0.656 -13.588 -1.193 1.00 90.69 90 GLY A C 1
ATOM 706 O O . GLY A 1 90 ? 1.641 -14.308 -1.360 1.00 90.69 90 GLY A O 1
ATOM 707 N N . GLU A 1 91 ? -0.574 -14.001 -1.500 1.00 89.88 91 GLU A N 1
ATOM 708 C CA . GLU A 1 91 ? -0.873 -15.325 -2.054 1.00 89.88 91 GLU A CA 1
ATOM 709 C C . GLU A 1 91 ? -0.247 -15.523 -3.450 1.00 89.88 91 GLU A C 1
ATOM 711 O O . GLU A 1 91 ? 0.288 -16.593 -3.753 1.00 89.88 91 GLU A O 1
ATOM 716 N N . MET A 1 92 ? -0.262 -14.494 -4.305 1.00 89.56 92 MET A N 1
ATOM 717 C CA . MET A 1 92 ? 0.400 -14.516 -5.619 1.00 89.56 92 MET A CA 1
ATOM 718 C C . MET A 1 92 ? 1.920 -14.682 -5.481 1.00 89.56 92 MET A C 1
ATOM 720 O O . MET A 1 92 ? 2.517 -15.509 -6.179 1.00 89.56 92 MET A O 1
ATOM 724 N N . ILE A 1 93 ? 2.545 -13.970 -4.535 1.00 89.38 93 ILE A N 1
ATOM 725 C CA . ILE A 1 93 ? 3.977 -14.112 -4.222 1.00 89.38 93 ILE A CA 1
ATOM 726 C C . ILE A 1 93 ? 4.272 -15.511 -3.658 1.00 89.38 93 ILE A C 1
ATOM 728 O O . ILE A 1 93 ? 5.208 -16.170 -4.117 1.00 89.38 93 ILE A O 1
ATOM 732 N N . GLY A 1 94 ? 3.455 -16.004 -2.723 1.00 87.25 94 GLY A N 1
ATOM 733 C CA . GLY A 1 94 ? 3.619 -17.320 -2.096 1.00 87.25 94 GLY A CA 1
ATOM 734 C C . GLY A 1 94 ? 3.512 -18.479 -3.092 1.00 87.25 94 GLY A C 1
ATOM 735 O O . GLY A 1 94 ? 4.331 -19.399 -3.074 1.00 87.25 94 GLY A O 1
ATOM 736 N N . ARG A 1 95 ? 2.564 -18.398 -4.034 1.00 84.12 95 ARG A N 1
ATOM 737 C CA . ARG A 1 95 ? 2.410 -19.363 -5.141 1.00 84.12 95 ARG A CA 1
ATOM 738 C C . ARG A 1 95 ? 3.436 -19.171 -6.259 1.00 84.12 95 ARG A C 1
ATOM 740 O O . ARG A 1 95 ? 3.581 -20.041 -7.121 1.00 84.12 95 ARG A O 1
ATOM 747 N N . ARG A 1 96 ? 4.136 -18.032 -6.263 1.00 85.19 96 ARG A N 1
ATOM 748 C CA . ARG A 1 96 ? 5.043 -17.571 -7.325 1.00 85.19 96 ARG A CA 1
ATOM 749 C C . ARG A 1 96 ? 4.365 -17.473 -8.696 1.00 85.19 96 ARG A C 1
ATOM 751 O O . ARG A 1 96 ? 5.049 -17.531 -9.713 1.00 85.19 96 ARG A O 1
ATOM 758 N N . SER A 1 97 ? 3.042 -17.366 -8.754 1.00 81.19 97 SER A N 1
ATOM 759 C CA . SER A 1 97 ? 2.273 -17.371 -10.001 1.00 81.19 97 SER A CA 1
ATOM 760 C C . SER A 1 97 ? 1.290 -16.212 -10.017 1.00 81.19 97 SER A C 1
ATOM 762 O O . SER A 1 97 ? 0.608 -15.970 -9.023 1.00 81.19 97 SER A O 1
ATOM 764 N N . PHE A 1 98 ? 1.214 -15.514 -11.151 1.00 79.94 98 PHE A N 1
ATOM 765 C CA . PHE A 1 98 ? 0.248 -14.434 -11.350 1.00 79.94 98 PHE A CA 1
ATOM 766 C C . PHE A 1 98 ? -1.151 -14.969 -11.676 1.00 79.94 98 PHE A C 1
ATOM 768 O O . PHE A 1 98 ? -2.139 -14.369 -11.271 1.00 79.94 98 PHE A O 1
ATOM 775 N N . LEU A 1 99 ? -1.245 -16.099 -12.384 1.00 80.50 99 LEU A N 1
ATOM 776 C CA . LEU A 1 99 ? -2.511 -16.758 -12.700 1.00 80.50 99 LEU A CA 1
ATOM 777 C C . LEU A 1 99 ? -2.412 -18.252 -12.400 1.00 80.50 99 LEU A C 1
ATOM 779 O O . LEU A 1 99 ? -1.496 -18.928 -12.870 1.00 80.50 99 LEU A O 1
ATOM 783 N N . GLY A 1 100 ? -3.372 -18.768 -11.632 1.00 71.94 100 GLY A N 1
ATOM 784 C CA . GLY A 1 100 ? -3.474 -20.189 -11.305 1.00 71.94 100 GLY A CA 1
ATOM 785 C C . GLY A 1 100 ? -2.232 -20.774 -10.622 1.00 71.94 100 GLY A C 1
ATOM 786 O O . GLY A 1 100 ? -1.312 -20.074 -10.195 1.00 71.94 100 GLY A O 1
ATOM 787 N N . TYR A 1 101 ? -2.202 -22.099 -10.526 1.00 68.94 101 TYR A N 1
ATOM 788 C CA . TYR A 1 101 ? -1.127 -22.841 -9.878 1.00 68.94 101 TYR A CA 1
ATOM 789 C C . TYR A 1 101 ? -0.224 -23.511 -10.917 1.00 68.94 101 TYR A C 1
ATOM 791 O O . TYR A 1 101 ? -0.302 -24.713 -11.144 1.00 68.94 101 TYR A O 1
ATOM 799 N N . SER A 1 102 ? 0.660 -22.749 -11.563 1.00 65.25 102 SER A N 1
ATOM 800 C CA . SER A 1 102 ? 1.572 -23.330 -12.564 1.00 65.25 102 SER A CA 1
ATOM 801 C C . SER A 1 102 ? 2.679 -24.192 -11.941 1.00 65.25 102 SER A C 1
ATOM 803 O O . SER A 1 102 ? 3.154 -25.136 -12.569 1.00 65.25 102 SER A O 1
ATOM 805 N N . ARG A 1 103 ? 3.110 -23.864 -10.712 1.00 62.78 103 ARG A N 1
ATOM 806 C CA . ARG A 1 103 ? 4.275 -24.477 -10.038 1.00 62.78 103 ARG A CA 1
ATOM 807 C C . ARG A 1 103 ? 3.928 -25.337 -8.817 1.00 62.78 103 ARG A C 1
ATOM 809 O O . ARG A 1 103 ? 4.838 -25.745 -8.101 1.00 62.78 103 ARG A O 1
ATOM 816 N N . VAL A 1 104 ? 2.646 -25.601 -8.565 1.00 64.19 104 VAL A N 1
ATOM 817 C CA . VAL A 1 104 ? 2.211 -26.492 -7.478 1.00 64.19 104 VAL A CA 1
ATOM 818 C C . VAL A 1 104 ? 1.778 -27.824 -8.091 1.00 64.19 104 VAL A C 1
ATOM 820 O O . VAL A 1 104 ? 0.862 -27.825 -8.917 1.00 64.19 104 VAL A O 1
ATOM 823 N N . PRO A 1 105 ? 2.423 -28.950 -7.726 1.00 61.09 105 PRO A N 1
ATOM 824 C CA . PRO A 1 105 ? 2.001 -30.266 -8.186 1.00 61.09 105 PRO A CA 1
ATOM 825 C C . PRO A 1 105 ? 0.530 -30.511 -7.814 1.00 61.09 105 PRO A C 1
ATOM 827 O O . PRO A 1 105 ? 0.132 -30.236 -6.685 1.00 61.09 105 PRO A O 1
ATOM 830 N N . TYR A 1 106 ? -0.261 -31.036 -8.755 1.00 65.12 106 TYR A N 1
ATOM 831 C CA . TYR A 1 106 ? -1.672 -31.441 -8.590 1.00 65.12 106 TYR A CA 1
ATOM 832 C C . TYR A 1 106 ? -2.740 -30.330 -8.495 1.00 65.12 106 TYR A C 1
ATOM 834 O O . TYR A 1 106 ? -3.904 -30.644 -8.268 1.00 65.12 106 TYR A O 1
ATOM 842 N N . ALA A 1 107 ? -2.405 -29.058 -8.736 1.00 63.06 107 ALA A N 1
ATOM 843 C CA . ALA A 1 107 ? -3.355 -27.936 -8.633 1.00 63.06 107 ALA A CA 1
ATOM 844 C C . ALA A 1 107 ? -3.841 -27.365 -9.991 1.00 63.06 107 ALA A C 1
ATOM 846 O O . ALA A 1 107 ? -4.284 -26.218 -10.075 1.00 63.06 107 ALA A O 1
ATOM 847 N N . TYR A 1 108 ? -3.752 -28.131 -11.082 1.00 60.38 108 TYR A N 1
ATOM 848 C CA . TYR A 1 108 ? -3.964 -27.598 -12.432 1.00 60.38 108 TYR A CA 1
ATOM 849 C C . TYR A 1 108 ? -5.444 -27.474 -12.826 1.00 60.38 108 TYR A C 1
ATOM 851 O O . TYR A 1 108 ? -6.105 -28.468 -13.117 1.00 60.38 108 TYR A O 1
ATOM 859 N N . ILE A 1 109 ? -5.913 -26.233 -12.989 1.00 61.41 109 ILE A N 1
ATOM 860 C CA . ILE A 1 109 ? -6.938 -25.907 -13.988 1.00 61.41 109 ILE A CA 1
ATOM 861 C C . ILE A 1 109 ? -6.206 -25.867 -15.336 1.00 61.41 109 ILE A C 1
ATOM 863 O O . ILE A 1 109 ? -5.428 -24.947 -15.598 1.00 61.41 109 ILE A O 1
ATOM 867 N N . LYS A 1 110 ? -6.399 -26.898 -16.169 1.00 49.66 110 LYS A N 1
ATOM 868 C CA . LYS A 1 110 ? -5.992 -26.865 -17.580 1.00 49.66 110 LYS A CA 1
ATOM 869 C C . LYS A 1 110 ? -6.829 -25.791 -18.274 1.00 49.66 110 LYS A C 1
ATOM 871 O O . LYS A 1 110 ? -8.006 -26.014 -18.533 1.00 49.66 110 LYS A O 1
ATOM 876 N N . HIS A 1 111 ? -6.232 -24.644 -18.575 1.00 53.69 111 HIS A N 1
ATOM 877 C CA . HIS A 1 111 ? -6.766 -23.811 -19.643 1.00 53.69 111 HIS A CA 1
ATOM 878 C C . HIS A 1 111 ? -6.427 -24.500 -20.968 1.00 53.69 111 HIS A C 1
ATOM 880 O O . HIS A 1 111 ? -5.255 -24.755 -21.251 1.00 53.69 111 HIS A O 1
ATOM 886 N N . HIS A 1 112 ? -7.480 -24.896 -21.682 1.00 41.22 112 HIS A N 1
ATOM 887 C CA . HIS A 1 112 ? -7.437 -25.240 -23.099 1.00 41.22 112 HIS A CA 1
ATOM 888 C C . HIS A 1 112 ? -7.027 -24.028 -23.934 1.00 41.22 112 HIS A C 1
ATOM 890 O O . HIS A 1 112 ? -7.381 -22.897 -23.525 1.00 41.22 112 HIS A O 1
#

Radius of gyration: 24.03 Å; chains: 1; bounding box: 48×44×67 Å

Organism: Schistosoma haematobium (NCBI:txid6185)

Foldseek 3Di:
DVVVVVVVVVVVVVVVVVCCVVVVVVVVVVCVCCVPPVDDDDPVRVVVVVVVVVVVVVCVVVVVVVVDDPVRVVVVVVVVVVVVVVVVVVVCVVLVHPDWNPPDPPGDPDDD

InterPro domains:
  IPR006808 ATP synthase F0 complex subunit G, mitochondrial [PF04718] (15-101)
  IPR006808 ATP synthase F0 complex subunit G, mitochondrial [PTHR12386] (19-102)
  IPR016702 ATP synthase, F0 complex, gamma subunit, metazoa [PIRSF017835] (1-102)

Sequence (112 aa):
MADRLTRVINLASKVSAFVIQETSPRLIKFREYARVELRPPTQADLKPAVEQATKLICAFKSGAWKNVSVKEGLVNAVVTAEVLCWFFMGEMIGRRSFLGYSRVPYAYIKHH

Secondary structure (DSSP, 8-state):
-HHHHHHHHHHHHHHHHHHHHHHHHHHHHHHHHHHHHSSPPPHHHHHHHHHHHHHHHHHHHTTGGGG--HHHHHHHHHHHHHHHHHHHHHHHHHHT-SSS-SSSTT------